Protein AF-D3AS54-F1 (afdb_monomer_lite)

Secondary structure (DSSP, 8-state):
--HHHHHHHHHHHHHHHHHHHHHHHHHHHHHTT---EEGGGS---STTTTT-SEEEGGGTEEEEETT--TTPPP--HHHHHHHHT-EEEEE-TTS-EEEEETTEEEEGGGEEEEEETTT--EEEEETTS----TTT---BTBTTEEEEEETTS-TT----

Radius of gyration: 16.44 Å; chains: 1; bounding box: 44×29×50 Å

pLDDT: mean 89.5, std 8.83, range [38.56, 97.19]

Organism: NCBI:txid566550

Sequence (160 aa):
MNPQKLEKILQLQTYGMYYLTCYLWAKFFEDNNMAWVYCPESGRDGMVDGAADFYLPDQDAYMLADLGRPGRKYINIQKLANDSGKTIILGGAQGKFSIIEEGKRFSGPDAWLCECAACRRYYFMNSSGGFACRVCGEHDGDHHLQNVMYGDDGLFGLQE

Foldseek 3Di:
DDVVVVVVVVVVVLQVLQVLQLVLVVVLCVVQVFDKDQLVPPPDDDPQSLQARMARVLLRATEHEPSDHVPDDDDPVLVVCQVVQHKYWYAYSQRAIWIHGNSDIAHFQFWKWWAFQPPRHIDIDGPPDQCADSRPRDHDRCPRTHPIDGNPRRPNPDDD

Structure (mmCIF, N/CA/C/O backbone):
data_AF-D3AS54-F1
#
_entry.id   AF-D3AS54-F1
#
loop_
_atom_site.group_PDB
_atom_site.id
_atom_site.type_symbol
_atom_site.label_atom_id
_atom_site.label_alt_id
_atom_site.label_comp_id
_atom_site.label_asym_id
_atom_site.label_entity_id
_atom_site.label_seq_id
_atom_site.pdbx_PDB_ins_code
_atom_site.Cartn_x
_atom_site.Cartn_y
_atom_site.Cartn_z
_atom_site.occupancy
_atom_site.B_iso_or_equiv
_atom_site.auth_seq_id
_atom_site.auth_comp_id
_atom_site.auth_asym_id
_atom_site.auth_atom_id
_atom_site.pdbx_PDB_model_num
ATOM 1 N N . MET A 1 1 ? 31.052 -1.147 -26.134 1.00 66.94 1 MET A N 1
ATOM 2 C CA . MET A 1 1 ? 29.820 -1.509 -25.394 1.00 66.94 1 MET A CA 1
ATOM 3 C C . MET A 1 1 ? 28.672 -0.713 -26.004 1.00 66.94 1 MET A C 1
ATOM 5 O O . MET A 1 1 ? 28.884 0.465 -26.240 1.00 66.94 1 MET A O 1
ATOM 9 N N . ASN A 1 2 ? 27.536 -1.326 -26.364 1.00 88.50 2 ASN A N 1
ATOM 10 C CA . ASN A 1 2 ? 26.416 -0.608 -27.000 1.00 88.50 2 ASN A CA 1
ATOM 11 C C . ASN A 1 2 ? 25.503 -0.019 -25.902 1.00 88.50 2 ASN A C 1
ATOM 13 O O . ASN A 1 2 ? 24.875 -0.816 -25.200 1.00 88.50 2 ASN A O 1
ATOM 17 N N . PRO A 1 3 ? 25.410 1.318 -25.753 1.00 89.06 3 PRO A N 1
ATOM 18 C CA . PRO A 1 3 ? 24.622 1.952 -24.692 1.00 89.06 3 PRO A CA 1
ATOM 19 C C . PRO A 1 3 ? 23.146 1.532 -24.681 1.00 89.06 3 PRO A C 1
ATOM 21 O O . PRO A 1 3 ? 22.608 1.234 -23.623 1.00 89.06 3 PRO A O 1
ATOM 24 N N . GLN A 1 4 ? 22.526 1.362 -25.853 1.00 91.06 4 GLN A N 1
ATOM 25 C CA . GLN A 1 4 ? 21.120 0.945 -25.970 1.00 91.06 4 GLN A CA 1
ATOM 26 C C . GLN A 1 4 ? 20.888 -0.477 -25.444 1.00 91.06 4 GLN A C 1
ATOM 28 O O . GLN A 1 4 ? 19.840 -0.794 -24.883 1.00 91.06 4 GLN A O 1
ATOM 33 N N . LYS A 1 5 ? 21.875 -1.369 -25.619 1.00 92.81 5 LYS A N 1
ATOM 34 C CA . LYS A 1 5 ? 21.801 -2.726 -25.057 1.00 92.81 5 LYS A CA 1
ATOM 35 C C . LYS A 1 5 ? 21.908 -2.695 -23.533 1.00 92.81 5 LYS A C 1
ATOM 37 O O . LYS A 1 5 ? 21.220 -3.472 -22.881 1.00 92.81 5 LYS A O 1
ATOM 42 N N . LEU A 1 6 ? 22.743 -1.810 -22.984 1.00 92.38 6 LEU A N 1
ATOM 43 C CA . LEU A 1 6 ? 22.890 -1.638 -21.539 1.00 92.38 6 LEU A CA 1
ATOM 44 C C . LEU A 1 6 ? 21.608 -1.073 -20.910 1.00 92.38 6 LEU A C 1
ATOM 46 O O . LEU A 1 6 ? 21.123 -1.637 -19.936 1.00 92.38 6 LEU A O 1
ATOM 50 N N . GLU A 1 7 ? 21.007 -0.044 -21.513 1.00 90.81 7 GLU A N 1
ATOM 51 C CA . GLU A 1 7 ? 19.716 0.515 -21.076 1.00 90.81 7 GLU A CA 1
ATOM 52 C C . GLU A 1 7 ? 18.610 -0.543 -21.049 1.00 90.81 7 GLU A C 1
ATOM 54 O O . GLU A 1 7 ? 17.865 -0.644 -20.075 1.00 90.81 7 GLU A O 1
ATOM 59 N N . LYS A 1 8 ? 18.536 -1.391 -22.082 1.00 90.62 8 LYS A N 1
ATOM 60 C CA . LYS A 1 8 ? 17.553 -2.478 -22.131 1.00 90.62 8 LYS A CA 1
ATOM 61 C C . LYS A 1 8 ? 17.755 -3.507 -21.014 1.00 90.62 8 LYS A C 1
ATOM 63 O O . LYS A 1 8 ? 16.775 -4.003 -20.465 1.00 90.62 8 LYS A O 1
ATOM 68 N N . ILE A 1 9 ? 19.003 -3.838 -20.679 1.00 92.44 9 ILE A N 1
ATOM 69 C CA . ILE A 1 9 ? 19.308 -4.756 -19.570 1.00 92.44 9 ILE A CA 1
ATOM 70 C C . ILE A 1 9 ? 18.872 -4.139 -18.238 1.00 92.44 9 ILE A C 1
ATOM 72 O O . ILE A 1 9 ? 18.182 -4.807 -17.471 1.00 92.44 9 ILE A O 1
ATOM 76 N N . LEU A 1 10 ? 19.207 -2.868 -17.995 1.00 89.31 10 LEU A N 1
ATOM 77 C CA . LEU A 1 10 ? 18.806 -2.153 -16.780 1.00 89.31 10 LEU A CA 1
ATOM 78 C C . LEU A 1 10 ? 17.279 -2.091 -16.644 1.00 89.31 10 LEU A C 1
ATOM 80 O O . LEU A 1 10 ? 16.745 -2.377 -15.578 1.00 89.31 10 LEU A O 1
ATOM 84 N N . GLN A 1 11 ? 16.566 -1.815 -17.738 1.00 89.25 11 GLN A N 1
ATOM 85 C CA . GLN A 1 11 ? 15.104 -1.809 -17.748 1.00 89.25 11 GLN A CA 1
ATOM 86 C C . GLN A 1 11 ? 14.513 -3.179 -17.377 1.00 89.25 11 GLN A C 1
ATOM 88 O O . GLN A 1 11 ? 13.591 -3.253 -16.567 1.00 89.25 11 GLN A O 1
ATOM 93 N N . LEU A 1 12 ? 15.045 -4.271 -17.935 1.00 90.94 12 LEU A N 1
ATOM 94 C CA . LEU A 1 12 ? 14.597 -5.625 -17.594 1.00 90.94 12 LEU A CA 1
ATOM 95 C C . LEU A 1 12 ? 14.887 -5.977 -16.129 1.00 90.94 12 LEU A C 1
ATOM 97 O O . LEU A 1 12 ? 14.063 -6.629 -15.491 1.00 90.94 12 LEU A O 1
ATOM 101 N N . GLN A 1 13 ? 16.017 -5.520 -15.580 1.00 90.19 13 GLN A N 1
ATOM 102 C CA . GLN A 1 13 ? 16.322 -5.670 -14.156 1.00 90.19 13 GLN A CA 1
ATOM 103 C C . GLN A 1 13 ? 15.309 -4.915 -13.288 1.00 90.19 13 GLN A C 1
ATOM 105 O O . GLN A 1 13 ? 14.777 -5.497 -12.346 1.00 90.19 13 GLN A O 1
ATOM 110 N N . THR A 1 14 ? 14.969 -3.669 -13.635 1.00 89.38 14 THR A N 1
ATOM 111 C CA . THR A 1 14 ? 13.920 -2.904 -12.939 1.00 89.38 14 THR A CA 1
ATOM 112 C C . THR A 1 14 ? 12.580 -3.636 -12.970 1.00 89.38 14 THR A C 1
ATOM 114 O O . THR A 1 14 ? 11.917 -3.735 -11.941 1.00 89.38 14 THR A O 1
ATOM 117 N N . TYR A 1 15 ? 12.202 -4.214 -14.114 1.00 91.56 15 TYR A N 1
ATOM 118 C CA . TYR A 1 15 ? 10.966 -4.994 -14.226 1.00 91.56 15 TYR A CA 1
ATOM 119 C C . TYR A 1 15 ? 10.989 -6.227 -13.321 1.00 91.56 15 TYR A C 1
ATOM 121 O O . TYR A 1 15 ? 10.020 -6.473 -12.606 1.00 91.56 15 TYR A O 1
ATOM 129 N N . GLY A 1 16 ? 12.101 -6.966 -13.302 1.00 91.25 16 GLY A N 1
ATOM 130 C CA . GLY A 1 16 ? 12.283 -8.104 -12.400 1.00 91.25 16 GLY A CA 1
ATOM 131 C C . GLY A 1 16 ? 12.125 -7.710 -10.930 1.00 91.25 16 GLY A C 1
ATOM 132 O O . GLY A 1 16 ? 11.381 -8.358 -10.197 1.00 91.25 16 GLY A O 1
ATOM 133 N N . MET A 1 17 ? 12.749 -6.604 -10.516 1.00 92.06 17 MET A N 1
ATOM 134 C CA . MET A 1 17 ? 12.645 -6.098 -9.144 1.00 92.06 17 MET A CA 1
ATOM 135 C C . MET A 1 17 ? 11.226 -5.635 -8.789 1.00 92.06 17 MET A C 1
ATOM 137 O O . MET A 1 17 ? 10.759 -5.890 -7.677 1.00 92.06 17 MET A O 1
ATOM 141 N N . TYR A 1 18 ? 10.515 -5.002 -9.727 1.00 93.38 18 TYR A N 1
ATOM 142 C CA . TYR A 1 18 ? 9.112 -4.623 -9.551 1.00 93.38 18 TYR A CA 1
ATOM 143 C C . TYR A 1 18 ? 8.217 -5.846 -9.303 1.00 93.38 18 TYR A C 1
ATOM 145 O O . TYR A 1 18 ? 7.474 -5.863 -8.319 1.00 93.38 18 TYR A O 1
ATOM 153 N N . TYR A 1 19 ? 8.307 -6.884 -10.143 1.00 93.69 19 TYR A N 1
ATOM 154 C CA . TYR A 1 19 ? 7.478 -8.084 -9.979 1.00 93.69 19 TYR A CA 1
ATOM 155 C C . TYR A 1 19 ? 7.835 -8.859 -8.708 1.00 93.69 19 TYR A C 1
ATOM 157 O O . TYR A 1 19 ? 6.933 -9.340 -8.025 1.00 93.69 19 TYR A O 1
ATOM 165 N N . LEU A 1 20 ? 9.120 -8.916 -8.341 1.00 94.06 20 LEU A N 1
ATOM 166 C CA . LEU A 1 20 ? 9.545 -9.474 -7.057 1.00 94.06 20 LEU A CA 1
ATOM 167 C C . LEU A 1 20 ? 8.929 -8.702 -5.882 1.00 94.06 20 LEU A C 1
ATOM 169 O O . LEU A 1 20 ? 8.427 -9.309 -4.944 1.00 94.06 20 LEU A O 1
ATOM 173 N N . THR A 1 21 ? 8.909 -7.371 -5.949 1.00 94.56 21 THR A N 1
ATOM 174 C CA . THR A 1 21 ? 8.305 -6.536 -4.899 1.00 94.56 21 THR A CA 1
ATOM 175 C C . THR A 1 21 ? 6.802 -6.760 -4.798 1.00 94.56 21 THR A C 1
ATOM 177 O O . THR A 1 21 ? 6.289 -6.913 -3.694 1.00 94.56 21 THR A O 1
ATOM 180 N N . CYS A 1 22 ? 6.096 -6.853 -5.929 1.00 95.75 22 CYS A N 1
ATOM 181 C CA . CYS A 1 22 ? 4.676 -7.209 -5.933 1.00 95.75 22 CYS A CA 1
ATOM 182 C C . CYS A 1 22 ? 4.445 -8.579 -5.286 1.00 95.75 22 CYS A C 1
ATOM 184 O O . CYS A 1 22 ? 3.568 -8.714 -4.440 1.00 95.75 22 CYS A O 1
ATOM 186 N N . TYR A 1 23 ? 5.255 -9.579 -5.638 1.00 95.56 23 TYR A N 1
ATOM 187 C CA . TYR A 1 23 ? 5.176 -10.907 -5.036 1.00 95.56 23 TYR A CA 1
ATOM 188 C C . TYR A 1 23 ? 5.375 -10.870 -3.513 1.00 95.56 23 TYR A C 1
ATOM 190 O O . TYR A 1 23 ? 4.598 -11.485 -2.789 1.00 95.56 23 TYR A O 1
ATOM 198 N N . LEU A 1 24 ? 6.376 -10.135 -3.019 1.00 95.75 24 LEU A N 1
ATOM 199 C CA . LEU A 1 24 ? 6.652 -10.039 -1.583 1.00 95.75 24 LEU A CA 1
ATOM 200 C C . LEU A 1 24 ? 5.499 -9.373 -0.817 1.00 95.75 24 LEU A C 1
ATOM 202 O O . LEU A 1 24 ? 5.098 -9.880 0.227 1.00 95.75 24 LEU A O 1
ATOM 206 N N . TRP A 1 25 ? 4.919 -8.297 -1.356 1.00 96.81 25 TRP A N 1
ATOM 207 C CA . TRP A 1 25 ? 3.744 -7.653 -0.757 1.00 96.81 25 TRP A CA 1
ATOM 208 C C . TRP A 1 25 ? 2.501 -8.544 -0.793 1.00 96.81 25 TRP A C 1
ATOM 210 O O . TRP A 1 25 ? 1.837 -8.685 0.229 1.00 96.81 25 TRP A O 1
ATOM 220 N N . ALA A 1 26 ? 2.218 -9.201 -1.921 1.00 97.12 26 ALA A N 1
ATOM 221 C CA . ALA A 1 26 ? 1.109 -10.151 -2.020 1.00 97.12 26 ALA A CA 1
ATOM 222 C C . ALA A 1 26 ? 1.262 -11.297 -1.009 1.00 97.12 26 ALA A C 1
ATOM 224 O O . ALA A 1 26 ? 0.326 -11.611 -0.280 1.00 97.12 26 ALA A O 1
ATOM 225 N N . LYS A 1 27 ? 2.467 -11.871 -0.904 1.00 96.50 27 LYS A N 1
ATOM 226 C CA . LYS A 1 27 ? 2.780 -12.900 0.091 1.00 96.50 27 LYS A CA 1
ATOM 227 C C . LYS A 1 27 ? 2.580 -12.391 1.518 1.00 96.50 27 LYS A C 1
ATOM 229 O O . LYS A 1 27 ? 2.009 -13.104 2.332 1.00 96.50 27 LYS A O 1
ATOM 234 N N . PHE A 1 28 ? 3.023 -11.173 1.816 1.00 95.94 28 PHE A N 1
ATOM 235 C CA . PHE A 1 28 ? 2.820 -10.570 3.128 1.00 95.94 28 PHE A CA 1
ATOM 236 C C . PHE A 1 28 ? 1.332 -10.417 3.465 1.00 95.94 28 PHE A C 1
ATOM 238 O O . PHE A 1 28 ? 0.933 -10.729 4.585 1.00 95.94 28 PHE A O 1
ATOM 245 N N . PHE A 1 29 ? 0.503 -9.983 2.511 1.00 96.44 29 PHE A N 1
ATOM 246 C CA . PHE A 1 29 ? -0.942 -9.889 2.719 1.00 96.44 29 PHE A CA 1
ATOM 247 C C . PHE A 1 29 ? -1.579 -11.251 2.988 1.00 96.44 29 PHE A C 1
ATOM 249 O O . PHE A 1 29 ? -2.353 -11.369 3.935 1.00 96.44 29 PHE A O 1
ATOM 256 N N . GLU A 1 30 ? -1.217 -12.275 2.214 1.00 96.25 30 GLU A N 1
ATOM 257 C CA . GLU A 1 30 ? -1.672 -13.654 2.432 1.00 96.25 30 GLU A CA 1
ATOM 258 C C . GLU A 1 30 ? -1.261 -14.182 3.815 1.00 96.25 30 GLU A C 1
ATOM 260 O O . GLU A 1 30 ? -2.109 -14.628 4.589 1.00 96.25 30 GLU A O 1
ATOM 265 N N . ASP A 1 31 ? 0.026 -14.071 4.165 1.00 95.00 31 ASP A N 1
ATOM 266 C CA . ASP A 1 31 ? 0.580 -14.582 5.426 1.00 95.00 31 ASP A CA 1
ATOM 267 C C . ASP A 1 31 ? -0.047 -13.890 6.659 1.00 95.00 31 ASP A C 1
ATOM 269 O O . ASP A 1 31 ? -0.121 -14.488 7.733 1.00 95.00 31 ASP A O 1
ATOM 273 N N . ASN A 1 32 ? -0.538 -12.654 6.504 1.00 93.56 32 ASN A N 1
ATOM 274 C CA . ASN A 1 32 ? -1.183 -11.866 7.561 1.00 93.56 32 ASN A CA 1
ATOM 275 C C . ASN A 1 32 ? -2.712 -11.781 7.425 1.00 93.56 32 ASN A C 1
ATOM 277 O O . ASN A 1 32 ? -3.345 -10.978 8.115 1.00 93.56 32 ASN A O 1
ATOM 281 N N . ASN A 1 33 ? -3.320 -12.598 6.555 1.00 93.56 33 ASN A N 1
ATOM 282 C CA . ASN A 1 33 ? -4.768 -12.645 6.342 1.00 93.56 33 ASN A CA 1
ATOM 283 C C . ASN A 1 33 ? -5.371 -11.247 6.078 1.00 93.56 33 ASN A C 1
ATOM 285 O O . ASN A 1 33 ? -6.399 -10.870 6.647 1.00 93.56 33 ASN A O 1
ATOM 289 N N . MET A 1 34 ? -4.712 -10.444 5.248 1.00 96.38 34 MET A N 1
ATOM 290 C CA . MET A 1 34 ? -5.235 -9.168 4.766 1.00 96.38 34 MET A CA 1
ATOM 291 C C . MET A 1 34 ? -5.950 -9.405 3.441 1.00 96.38 34 MET A C 1
ATOM 293 O O . MET A 1 34 ? -5.379 -10.015 2.544 1.00 96.38 34 MET A O 1
ATOM 297 N N . ALA A 1 35 ? -7.182 -8.919 3.284 1.00 95.81 35 ALA A N 1
ATOM 298 C CA . ALA A 1 35 ? -7.853 -8.994 1.992 1.00 95.81 35 ALA A CA 1
ATOM 299 C C . ALA A 1 35 ? -7.146 -8.084 0.973 1.00 95.81 35 ALA A C 1
ATOM 301 O O . ALA A 1 35 ? -6.836 -6.927 1.275 1.00 95.81 35 ALA A O 1
ATOM 302 N N . TRP A 1 36 ? -6.917 -8.589 -0.241 1.00 96.81 36 TRP A N 1
ATOM 303 C CA . TRP A 1 36 ? -6.288 -7.829 -1.318 1.00 96.81 36 TRP A CA 1
ATOM 304 C C . TRP A 1 36 ? -6.777 -8.269 -2.703 1.00 96.81 36 TRP A C 1
ATOM 306 O O . TRP A 1 36 ? -7.288 -9.371 -2.892 1.00 96.81 36 TRP A O 1
ATOM 316 N N . VAL A 1 37 ? -6.620 -7.384 -3.687 1.00 95.56 37 VAL A N 1
ATOM 317 C CA . VAL A 1 37 ? -6.911 -7.636 -5.106 1.00 95.56 37 VAL A CA 1
ATOM 318 C C . VAL A 1 37 ? -5.744 -7.136 -5.948 1.00 95.56 37 VAL A C 1
ATOM 320 O O . VAL A 1 37 ? -5.302 -6.004 -5.755 1.00 95.56 37 VAL A O 1
ATOM 323 N N . TYR A 1 38 ? -5.269 -7.939 -6.906 1.00 94.62 38 TYR A N 1
ATOM 324 C CA . TYR A 1 38 ? -4.292 -7.486 -7.901 1.00 94.62 38 TYR A CA 1
ATOM 325 C C . TYR A 1 38 ? -4.968 -6.586 -8.942 1.00 94.62 38 TYR A C 1
ATOM 327 O O . TYR A 1 38 ? -5.710 -7.066 -9.800 1.00 94.62 38 TYR A O 1
ATOM 335 N N . CYS A 1 39 ? -4.728 -5.276 -8.881 1.00 91.81 39 CYS A N 1
ATOM 336 C CA . CYS A 1 39 ? -5.433 -4.310 -9.728 1.00 91.81 39 CYS A CA 1
ATOM 337 C C . CYS A 1 39 ? -5.213 -4.511 -11.239 1.00 91.81 39 CYS A C 1
ATOM 339 O O . CYS A 1 39 ? -6.211 -4.472 -11.964 1.00 91.81 39 CYS A O 1
ATOM 341 N N . PRO A 1 40 ? -3.983 -4.764 -11.742 1.00 87.00 40 PRO A N 1
ATOM 342 C CA . PRO A 1 40 ? -3.717 -4.831 -13.182 1.00 87.00 40 PRO A CA 1
ATOM 343 C C . PRO A 1 40 ? -4.556 -5.850 -13.964 1.00 87.00 40 PRO A C 1
ATOM 345 O O . PRO A 1 40 ? -4.778 -5.653 -15.154 1.00 87.00 40 PRO A O 1
ATOM 348 N N . GLU A 1 41 ? -5.040 -6.907 -13.308 1.00 79.62 41 GLU A N 1
ATOM 349 C CA . GLU A 1 41 ? -5.840 -7.974 -13.930 1.00 79.62 41 GLU A CA 1
ATOM 350 C C . GLU A 1 41 ? -7.265 -8.067 -13.360 1.00 79.62 41 GLU A C 1
ATOM 352 O O . GLU A 1 41 ? -8.023 -8.971 -13.696 1.00 79.62 41 GLU A O 1
ATOM 357 N N . SER A 1 42 ? -7.658 -7.119 -12.507 1.00 78.06 42 SER A N 1
ATOM 358 C CA . SER A 1 42 ? -8.941 -7.165 -11.793 1.00 78.06 42 SER A CA 1
ATOM 359 C C . SER A 1 42 ? -10.163 -6.800 -12.643 1.00 78.06 42 SER A C 1
ATOM 361 O O . SER A 1 42 ? -11.292 -7.004 -12.202 1.00 78.06 42 SER A O 1
ATOM 363 N N . GLY A 1 43 ? -9.959 -6.205 -13.825 1.00 75.88 43 GLY A N 1
ATOM 364 C CA . GLY A 1 43 ? -11.038 -5.631 -14.638 1.00 75.88 43 GLY A CA 1
ATOM 365 C C . GLY A 1 43 ? -11.742 -4.435 -13.981 1.00 75.88 43 GLY A C 1
ATOM 366 O O . GLY A 1 43 ? -12.819 -4.047 -14.427 1.00 75.88 43 GLY A O 1
ATOM 367 N N . ARG A 1 44 ? -11.173 -3.873 -12.905 1.00 80.25 44 ARG A N 1
ATOM 368 C CA . ARG A 1 44 ? -11.712 -2.699 -12.215 1.00 80.25 44 ARG A CA 1
ATOM 369 C C . ARG A 1 44 ? -11.422 -1.438 -13.019 1.00 80.25 44 ARG A C 1
ATOM 371 O O . ARG A 1 44 ? -10.278 -1.177 -13.387 1.00 80.25 44 ARG A O 1
ATOM 378 N N . ASP A 1 45 ? -12.462 -0.637 -13.214 1.00 71.75 45 ASP A N 1
ATOM 379 C CA . ASP A 1 45 ? -12.386 0.629 -13.932 1.00 71.75 45 ASP A CA 1
ATOM 380 C C . ASP A 1 45 ? -12.376 1.798 -12.943 1.00 71.75 45 ASP A C 1
ATOM 382 O O . ASP A 1 45 ? -13.381 2.139 -12.320 1.00 71.75 45 ASP A O 1
ATOM 386 N N . GLY A 1 46 ? -11.212 2.427 -12.806 1.00 77.62 46 GLY A N 1
ATOM 387 C CA . GLY A 1 46 ? -11.007 3.580 -11.940 1.00 77.62 46 GLY A CA 1
ATOM 388 C C . GLY A 1 46 ? -9.627 4.189 -12.154 1.00 77.62 46 GLY A C 1
ATOM 389 O O . GLY A 1 46 ? -8.664 3.499 -12.490 1.00 77.62 46 GLY A O 1
ATOM 390 N N . MET A 1 47 ? -9.510 5.508 -11.974 1.00 78.62 47 MET A N 1
ATOM 391 C CA . MET A 1 47 ? -8.227 6.203 -12.144 1.00 78.62 47 MET A CA 1
ATOM 392 C C . MET A 1 47 ? -7.160 5.670 -11.172 1.00 78.62 47 MET A C 1
ATOM 394 O O . MET A 1 47 ? -5.995 5.549 -11.548 1.00 78.62 47 MET A O 1
ATOM 398 N N . VAL A 1 48 ? -7.560 5.332 -9.940 1.00 83.69 48 VAL A N 1
ATOM 399 C CA . VAL A 1 48 ? -6.658 4.765 -8.926 1.00 83.69 48 VAL A CA 1
ATOM 400 C C . VAL A 1 48 ? -6.377 3.290 -9.209 1.00 83.69 48 VAL A C 1
ATOM 402 O O . VAL A 1 48 ? -5.218 2.894 -9.159 1.00 83.69 48 VAL A O 1
ATOM 405 N N . ASP A 1 49 ? -7.381 2.500 -9.601 1.00 83.44 49 ASP A N 1
ATOM 406 C CA . ASP A 1 49 ? -7.210 1.088 -9.979 1.00 83.44 49 ASP A CA 1
ATOM 407 C C . ASP A 1 49 ? -6.221 0.919 -11.142 1.00 83.44 49 ASP A C 1
ATOM 409 O O . ASP A 1 49 ? -5.329 0.073 -11.098 1.00 83.44 49 ASP A O 1
ATOM 413 N N . GLY A 1 50 ? -6.299 1.796 -12.148 1.00 83.38 50 GLY A N 1
ATOM 414 C CA . GLY A 1 50 ? -5.359 1.810 -13.267 1.00 83.38 50 GLY A CA 1
ATOM 415 C C . GLY A 1 50 ? -3.927 2.182 -12.865 1.00 83.38 50 GLY A C 1
ATOM 416 O O . GLY A 1 50 ? -2.982 1.839 -13.577 1.00 83.38 50 GLY A O 1
ATOM 417 N N . ALA A 1 51 ? -3.735 2.860 -11.735 1.00 87.56 51 ALA A N 1
ATOM 418 C CA . ALA A 1 51 ? -2.430 3.268 -11.220 1.00 87.56 51 ALA A CA 1
ATOM 419 C C . ALA A 1 51 ? -1.831 2.257 -10.231 1.00 87.56 51 ALA A C 1
ATOM 421 O O . ALA A 1 51 ? -0.618 2.015 -10.261 1.00 87.56 51 ALA A O 1
ATOM 422 N N . ALA A 1 52 ? -2.678 1.700 -9.370 1.00 92.75 52 ALA A N 1
ATOM 423 C CA . ALA A 1 52 ?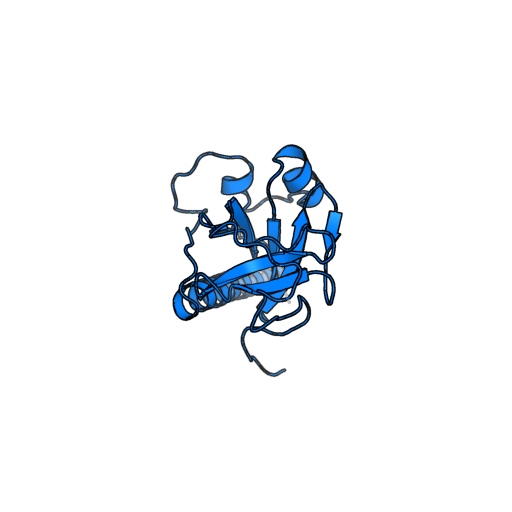 -2.321 0.833 -8.263 1.00 92.75 52 ALA A CA 1
ATOM 424 C C . ALA A 1 52 ? -1.866 -0.556 -8.721 1.00 92.75 52 ALA A C 1
ATOM 426 O O . ALA A 1 52 ? -2.167 -1.018 -9.824 1.00 92.75 52 ALA A O 1
ATOM 427 N N . ASP A 1 53 ? -1.124 -1.213 -7.839 1.00 95.25 53 ASP A N 1
ATOM 428 C CA . ASP A 1 53 ? -0.730 -2.610 -7.978 1.00 95.25 53 ASP A CA 1
ATOM 429 C C . ASP A 1 53 ? -1.672 -3.502 -7.151 1.00 95.25 53 ASP A C 1
ATOM 431 O O . ASP A 1 53 ? -2.075 -4.567 -7.620 1.00 95.25 53 ASP A O 1
ATOM 435 N N . PHE A 1 54 ? -2.123 -3.012 -5.988 1.00 96.56 54 PHE A N 1
ATOM 436 C CA . PHE A 1 54 ? -3.093 -3.696 -5.132 1.00 96.56 54 PHE A CA 1
ATOM 437 C C . PHE A 1 54 ? -4.212 -2.777 -4.636 1.00 96.56 54 PHE A C 1
ATOM 439 O O . PHE A 1 54 ? -4.002 -1.581 -4.419 1.00 96.56 54 PHE A O 1
ATOM 446 N N . TYR A 1 55 ? -5.383 -3.362 -4.398 1.00 96.56 55 TYR A N 1
ATOM 447 C CA . TYR A 1 55 ? -6.482 -2.766 -3.638 1.00 96.56 55 TYR A CA 1
ATOM 448 C C . TYR A 1 55 ? -6.717 -3.574 -2.360 1.00 96.56 55 TYR A C 1
ATOM 450 O O . TYR A 1 55 ? -6.765 -4.801 -2.419 1.00 96.56 55 TYR A O 1
ATOM 458 N N . LEU A 1 56 ? -6.863 -2.889 -1.226 1.00 97.19 56 LEU A N 1
ATOM 459 C CA . LEU A 1 56 ? -7.078 -3.448 0.109 1.00 97.19 56 LEU A CA 1
ATOM 460 C C . LEU A 1 56 ? -8.520 -3.124 0.551 1.00 97.19 56 LEU A C 1
ATOM 462 O O . LEU A 1 56 ? -8.746 -2.064 1.144 1.00 97.19 56 LEU A O 1
ATOM 466 N N . PRO A 1 57 ? -9.509 -3.985 0.235 1.00 95.19 57 PRO A N 1
ATOM 467 C CA . PRO A 1 57 ? -10.932 -3.672 0.385 1.00 95.19 57 PRO A CA 1
ATOM 468 C C . PRO A 1 57 ? -11.359 -3.370 1.820 1.00 95.19 57 PRO A C 1
ATOM 470 O O . PRO A 1 57 ? -12.158 -2.461 2.024 1.00 95.19 57 PRO A O 1
ATOM 473 N N . ASP A 1 58 ? -10.795 -4.067 2.808 1.00 94.62 58 ASP A N 1
ATOM 474 C CA . ASP A 1 58 ? -11.192 -3.931 4.217 1.00 94.62 58 ASP A CA 1
ATOM 475 C C . ASP A 1 58 ? -10.918 -2.539 4.802 1.00 94.62 58 ASP A C 1
ATOM 477 O O . ASP A 1 58 ? -11.495 -2.179 5.817 1.00 94.62 58 ASP A O 1
ATOM 481 N N . GLN A 1 59 ? -10.033 -1.762 4.179 1.00 93.75 59 GLN A N 1
ATOM 482 C CA . GLN A 1 59 ? -9.644 -0.417 4.615 1.00 93.75 59 GLN A CA 1
ATOM 483 C C . GLN A 1 59 ? -9.788 0.623 3.494 1.00 93.75 59 GLN A C 1
ATOM 485 O O . GLN A 1 59 ? -9.315 1.749 3.637 1.00 93.75 59 GLN A O 1
ATOM 490 N N . ASP A 1 60 ? -10.398 0.224 2.369 1.00 93.81 60 ASP A N 1
ATOM 491 C CA . ASP A 1 60 ? -10.600 1.034 1.163 1.00 93.81 60 ASP A CA 1
ATOM 492 C C . ASP A 1 60 ? -9.337 1.794 0.701 1.00 93.81 60 ASP A C 1
ATOM 494 O O . ASP A 1 60 ? -9.382 2.956 0.286 1.00 93.81 60 ASP A O 1
ATOM 498 N N . ALA A 1 61 ? -8.187 1.118 0.773 1.00 95.50 61 ALA A N 1
ATOM 499 C CA . ALA A 1 61 ? -6.883 1.687 0.441 1.00 95.50 61 ALA A CA 1
ATOM 500 C C . ALA A 1 61 ? -6.276 1.031 -0.799 1.00 95.50 61 ALA A C 1
ATOM 502 O O . ALA A 1 61 ? -6.573 -0.113 -1.141 1.00 95.50 61 ALA A O 1
ATOM 503 N N . TYR A 1 62 ? -5.377 1.752 -1.460 1.00 96.31 62 TYR A N 1
ATOM 504 C CA . TYR A 1 62 ? -4.640 1.262 -2.620 1.00 96.31 62 TYR A CA 1
ATOM 505 C C . TYR A 1 62 ? -3.159 1.205 -2.318 1.00 96.31 62 TYR A C 1
ATOM 507 O O . TYR A 1 62 ? -2.646 2.007 -1.544 1.00 96.31 62 TYR A O 1
ATOM 515 N N . MET A 1 63 ? -2.451 0.294 -2.971 1.00 96.19 63 MET A N 1
ATOM 516 C CA . MET A 1 63 ? -1.018 0.162 -2.806 1.00 96.19 63 MET A CA 1
ATOM 517 C C . MET A 1 63 ? -0.284 0.130 -4.141 1.00 96.19 63 MET A C 1
ATOM 519 O O . MET A 1 63 ? -0.713 -0.525 -5.093 1.00 96.19 63 MET A O 1
ATOM 523 N N . LEU A 1 64 ? 0.838 0.849 -4.197 1.00 94.75 64 LEU A N 1
ATOM 524 C CA . LEU A 1 64 ? 1.780 0.848 -5.306 1.00 94.75 64 LEU A CA 1
ATOM 525 C C . LEU A 1 64 ? 3.123 0.291 -4.832 1.00 94.75 64 LEU A C 1
ATOM 527 O O . LEU A 1 64 ? 3.672 0.743 -3.827 1.00 94.75 64 LEU A O 1
ATOM 531 N N . ALA A 1 65 ? 3.682 -0.634 -5.606 1.00 92.31 65 ALA A N 1
ATOM 532 C CA . ALA A 1 65 ? 5.071 -1.038 -5.459 1.00 92.31 65 ALA A CA 1
ATOM 533 C C . ALA A 1 65 ? 5.981 0.073 -6.020 1.00 92.31 65 ALA A C 1
ATOM 535 O O . ALA A 1 65 ? 5.885 0.448 -7.199 1.00 92.31 65 ALA A O 1
ATOM 536 N N . ASP A 1 66 ? 6.871 0.606 -5.180 1.00 80.38 66 ASP A N 1
ATOM 537 C CA . ASP A 1 66 ? 7.725 1.770 -5.459 1.00 80.38 66 ASP A CA 1
ATOM 538 C C . ASP A 1 66 ? 8.966 1.412 -6.299 1.00 80.38 66 ASP A C 1
ATOM 540 O O . ASP A 1 66 ? 10.106 1.681 -5.935 1.00 80.38 66 ASP A O 1
ATOM 544 N N . LEU A 1 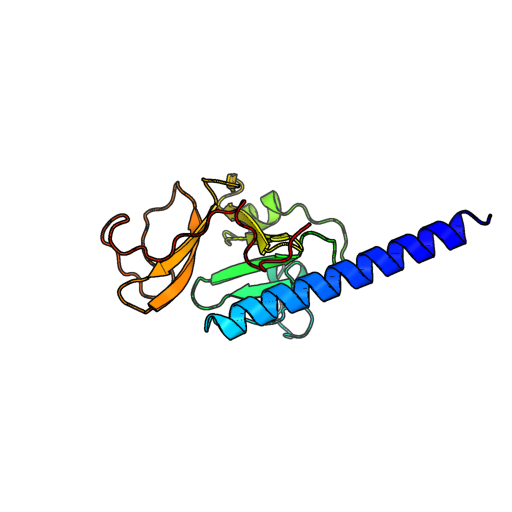67 ? 8.742 0.731 -7.427 1.00 73.12 67 LEU A N 1
ATOM 545 C CA . LEU A 1 67 ? 9.778 0.368 -8.407 1.00 73.12 67 LEU A CA 1
ATOM 546 C C . LEU A 1 67 ? 9.348 0.585 -9.864 1.00 73.12 67 LEU A C 1
ATOM 548 O O . LEU A 1 67 ? 10.103 0.286 -10.786 1.00 73.12 67 LEU A O 1
A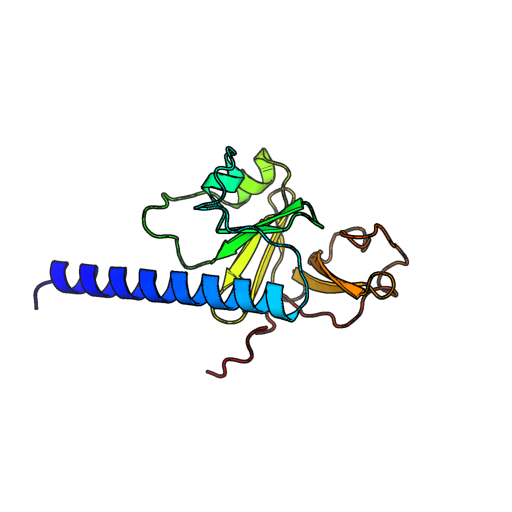TOM 552 N N . GLY A 1 68 ? 8.150 1.141 -10.072 1.00 76.44 68 GLY A N 1
ATOM 553 C CA . GLY A 1 68 ? 7.626 1.479 -11.393 1.00 76.44 68 GLY A CA 1
ATOM 554 C C . GLY A 1 68 ? 7.138 0.261 -12.181 1.00 76.44 68 GLY A C 1
ATOM 555 O O . GLY A 1 68 ? 7.923 -0.505 -12.733 1.00 76.44 68 GLY A O 1
ATOM 556 N N . ARG A 1 69 ? 5.814 0.121 -12.305 1.00 86.25 69 ARG A N 1
ATOM 557 C CA . ARG A 1 69 ? 5.203 -0.927 -13.130 1.00 86.25 69 ARG A CA 1
ATOM 558 C C . ARG A 1 69 ? 5.609 -0.783 -14.610 1.00 86.25 69 ARG A C 1
ATOM 560 O O . ARG A 1 69 ? 5.505 0.324 -15.151 1.00 86.25 69 ARG A O 1
ATOM 567 N N . PRO A 1 70 ? 5.989 -1.875 -15.301 1.00 85.94 70 PRO A N 1
ATOM 568 C CA . PRO A 1 70 ? 6.250 -1.856 -16.738 1.00 85.94 70 PRO A CA 1
ATOM 569 C C . PRO A 1 70 ? 5.087 -1.233 -17.519 1.00 85.94 70 PRO A C 1
ATOM 571 O O . PRO A 1 70 ? 3.923 -1.567 -17.308 1.00 85.94 70 PRO A O 1
ATOM 574 N N . GLY A 1 71 ? 5.393 -0.287 -18.409 1.00 81.62 71 GLY A N 1
ATOM 575 C CA . GLY A 1 71 ? 4.386 0.402 -19.225 1.00 81.62 71 GLY A CA 1
ATOM 576 C C . GLY A 1 71 ? 3.500 1.412 -18.478 1.00 81.62 71 GLY A C 1
ATOM 577 O O . GLY A 1 71 ? 2.697 2.092 -19.119 1.00 81.62 71 GLY A O 1
ATOM 578 N N . ARG A 1 72 ? 3.646 1.574 -17.153 1.00 83.56 72 ARG A N 1
ATOM 579 C CA . ARG A 1 72 ? 2.945 2.620 -16.393 1.00 83.56 72 ARG A CA 1
ATOM 580 C C . ARG A 1 72 ? 3.613 3.968 -16.657 1.00 83.56 72 ARG A C 1
ATOM 582 O O . ARG A 1 72 ? 4.813 4.134 -16.455 1.00 83.56 72 ARG A O 1
ATOM 589 N N . LYS A 1 73 ? 2.828 4.942 -17.123 1.00 82.00 73 LYS A N 1
ATOM 590 C CA . LYS A 1 73 ? 3.293 6.328 -17.272 1.00 82.00 73 LYS A CA 1
ATOM 591 C C . LYS A 1 73 ? 3.541 6.950 -15.897 1.00 82.00 73 LYS A C 1
ATOM 593 O O . LYS A 1 73 ? 3.063 6.446 -14.884 1.00 82.00 73 LYS A O 1
ATOM 598 N N . TYR A 1 74 ? 4.269 8.064 -15.878 1.00 83.62 74 TYR A N 1
ATOM 599 C CA . TYR A 1 74 ? 4.410 8.873 -14.672 1.00 83.62 74 TYR A CA 1
ATOM 600 C C . TYR A 1 74 ? 3.033 9.214 -14.085 1.00 83.62 74 TYR A C 1
ATOM 602 O O . TYR A 1 74 ? 2.130 9.640 -14.807 1.00 83.62 74 TYR A O 1
ATOM 610 N N . ILE A 1 75 ? 2.900 9.036 -12.772 1.00 85.56 75 ILE A N 1
ATOM 611 C CA . ILE A 1 75 ? 1.701 9.355 -12.002 1.00 85.56 75 ILE A CA 1
ATOM 612 C C . ILE A 1 75 ? 2.134 10.250 -10.849 1.00 85.56 75 ILE A C 1
ATOM 614 O O . ILE A 1 75 ? 3.033 9.899 -10.085 1.00 85.56 75 ILE A O 1
ATOM 618 N N . ASN A 1 76 ? 1.478 11.399 -10.702 1.00 89.88 76 ASN A N 1
ATOM 619 C CA . ASN A 1 76 ? 1.617 12.206 -9.498 1.00 89.88 76 ASN A CA 1
ATOM 620 C C . ASN A 1 76 ? 0.736 11.590 -8.404 1.00 89.88 76 ASN A C 1
ATOM 622 O O . ASN A 1 76 ? -0.476 11.790 -8.391 1.00 89.88 76 ASN A O 1
ATOM 626 N N . ILE A 1 77 ? 1.352 10.812 -7.515 1.00 89.06 77 ILE A N 1
ATOM 627 C CA . ILE A 1 77 ? 0.626 10.002 -6.530 1.00 89.06 77 ILE A CA 1
ATOM 628 C C . ILE A 1 77 ? -0.032 10.872 -5.451 1.00 89.06 77 ILE A C 1
ATOM 630 O O . ILE A 1 77 ? -1.135 10.567 -5.016 1.00 89.06 77 ILE A O 1
ATOM 634 N N . GLN A 1 78 ? 0.590 11.989 -5.064 1.00 91.38 78 GLN A N 1
ATOM 635 C CA . GLN A 1 78 ? -0.011 12.938 -4.115 1.00 91.38 78 GLN A CA 1
ATOM 636 C C . GLN A 1 78 ? -1.290 13.546 -4.684 1.00 91.38 78 GLN A C 1
ATOM 638 O O . GLN A 1 78 ? -2.317 13.566 -4.010 1.00 91.38 78 GLN A O 1
ATOM 643 N N . LYS A 1 79 ? -1.244 13.976 -5.951 1.00 91.25 79 LYS A N 1
ATOM 644 C CA . LYS A 1 79 ? -2.432 14.453 -6.659 1.00 91.25 79 LYS A CA 1
ATOM 645 C C . LYS A 1 79 ? -3.478 13.347 -6.792 1.00 91.25 79 LYS A C 1
ATOM 647 O O . LYS A 1 79 ? -4.646 13.601 -6.547 1.00 91.25 79 LYS A O 1
ATOM 652 N N . LEU A 1 80 ? -3.065 12.125 -7.132 1.00 90.25 80 LEU A N 1
ATOM 653 C CA . LEU A 1 80 ? -3.974 10.985 -7.245 1.00 90.25 80 LEU A CA 1
ATOM 654 C C . LEU A 1 80 ? -4.708 10.709 -5.925 1.00 90.25 80 LEU A C 1
ATOM 656 O O . LEU A 1 80 ? -5.926 10.554 -5.940 1.00 90.25 80 LEU A O 1
ATOM 660 N N . ALA A 1 81 ? -3.993 10.681 -4.797 1.00 91.69 81 ALA A N 1
ATOM 661 C CA . ALA A 1 81 ? -4.585 10.503 -3.472 1.00 91.69 81 ALA A CA 1
ATOM 662 C C . ALA A 1 81 ? -5.547 11.650 -3.125 1.00 91.69 81 ALA A C 1
ATOM 664 O O . ALA A 1 81 ? -6.669 11.402 -2.698 1.00 91.69 81 ALA A O 1
ATOM 665 N N . ASN A 1 82 ? -5.141 12.900 -3.370 1.00 92.81 82 ASN A N 1
ATOM 666 C CA . ASN A 1 82 ? -5.968 14.077 -3.106 1.00 92.81 82 ASN A CA 1
ATOM 667 C C . ASN A 1 82 ? -7.254 14.099 -3.950 1.00 92.81 82 ASN A C 1
ATOM 669 O O . ASN A 1 82 ? -8.339 14.288 -3.414 1.00 92.81 82 ASN A O 1
ATOM 673 N N . ASP A 1 83 ? -7.140 13.871 -5.259 1.00 91.69 83 ASP A N 1
ATOM 674 C CA . ASP A 1 83 ? -8.268 13.950 -6.193 1.00 91.69 83 ASP A CA 1
ATOM 675 C C . ASP A 1 83 ? -9.247 12.777 -6.014 1.00 91.69 83 ASP A C 1
ATOM 677 O O . ASP A 1 83 ? -10.438 12.917 -6.282 1.00 91.69 83 ASP A O 1
ATOM 681 N N . SER A 1 84 ? -8.756 11.614 -5.571 1.00 90.31 84 SER A N 1
ATOM 682 C CA . SER A 1 84 ? -9.593 10.433 -5.320 1.00 90.31 84 SER A CA 1
ATOM 683 C C . SER A 1 84 ? -10.138 10.343 -3.894 1.00 90.31 84 SER A C 1
ATOM 685 O O . SER A 1 84 ? -11.062 9.566 -3.654 1.00 90.31 84 SER A O 1
ATOM 687 N N . GLY A 1 85 ? -9.553 11.081 -2.945 1.00 91.69 85 GLY A N 1
ATOM 688 C CA . GLY A 1 85 ? -9.825 10.934 -1.514 1.00 91.69 85 GLY A CA 1
ATOM 689 C C . GLY A 1 85 ? -9.389 9.583 -0.935 1.00 91.69 85 GLY A C 1
ATOM 690 O O . GLY A 1 85 ? -9.793 9.243 0.172 1.00 91.69 85 GLY A O 1
ATOM 691 N N . LYS A 1 86 ? -8.608 8.786 -1.678 1.00 92.56 86 LYS A N 1
ATOM 692 C CA . LYS A 1 86 ? -8.179 7.449 -1.256 1.00 92.56 86 LYS A CA 1
ATOM 693 C C . LYS A 1 86 ? -6.828 7.488 -0.565 1.00 92.56 86 LYS A C 1
ATOM 695 O O . LYS A 1 86 ? -5.918 8.209 -0.980 1.00 92.56 86 LYS A O 1
ATOM 700 N N . THR A 1 87 ? -6.677 6.625 0.432 1.00 95.06 87 THR A N 1
ATOM 701 C CA . THR A 1 87 ? -5.382 6.312 1.030 1.00 95.06 87 THR A CA 1
ATOM 702 C C . THR A 1 87 ? -4.547 5.512 0.036 1.00 95.06 87 THR A C 1
ATOM 704 O O . THR A 1 87 ? -5.004 4.503 -0.510 1.00 95.06 87 THR A O 1
ATOM 707 N N . ILE A 1 88 ? -3.311 5.954 -0.192 1.00 95.94 88 ILE A N 1
ATOM 708 C CA . ILE A 1 88 ? -2.358 5.277 -1.069 1.00 95.94 88 ILE A CA 1
ATOM 709 C C . ILE A 1 88 ? -1.109 4.892 -0.280 1.00 95.94 88 ILE A C 1
ATOM 711 O O . ILE A 1 88 ? -0.404 5.753 0.238 1.00 95.94 88 ILE A O 1
ATOM 715 N N . ILE A 1 89 ? -0.797 3.603 -0.239 1.00 96.56 89 ILE A N 1
ATOM 716 C CA . ILE A 1 89 ? 0.426 3.055 0.347 1.00 96.56 89 ILE A CA 1
ATOM 717 C C . ILE A 1 89 ? 1.484 2.912 -0.752 1.00 96.56 89 ILE A C 1
ATOM 719 O O . ILE A 1 89 ? 1.226 2.349 -1.815 1.00 96.56 89 ILE A O 1
ATOM 723 N N . LEU A 1 90 ? 2.690 3.412 -0.506 1.00 95.69 90 LEU A N 1
ATOM 724 C CA . LEU A 1 90 ? 3.864 3.160 -1.341 1.00 95.69 90 LEU A CA 1
ATOM 725 C C . LEU A 1 90 ? 4.747 2.147 -0.637 1.00 95.69 90 LEU A C 1
ATOM 727 O O . LEU A 1 90 ? 5.303 2.487 0.403 1.00 95.69 90 LEU A O 1
ATOM 731 N N . GLY A 1 91 ? 4.882 0.942 -1.187 1.00 95.56 91 GLY A N 1
ATOM 732 C CA . GLY A 1 91 ? 5.709 -0.115 -0.605 1.00 95.56 91 GLY A CA 1
ATOM 733 C C . GLY A 1 91 ? 6.960 -0.402 -1.412 1.00 95.56 91 GLY A C 1
ATOM 734 O O . GLY A 1 91 ? 6.905 -0.603 -2.625 1.00 95.56 91 GLY A O 1
ATOM 735 N N . GLY A 1 92 ? 8.091 -0.467 -0.725 1.00 93.00 92 GLY A N 1
ATOM 736 C CA . GLY A 1 92 ? 9.382 -0.830 -1.292 1.00 93.00 92 GLY A CA 1
ATOM 737 C C . GLY A 1 92 ? 9.661 -2.334 -1.244 1.00 93.00 92 GLY A C 1
ATOM 738 O O . GLY A 1 92 ? 8.939 -3.113 -0.622 1.00 93.00 92 GLY A O 1
ATOM 739 N N . ALA A 1 93 ? 10.769 -2.732 -1.871 1.00 88.19 93 ALA A N 1
ATOM 740 C CA . ALA A 1 93 ? 11.219 -4.125 -1.984 1.00 88.19 93 ALA A CA 1
ATOM 741 C C . ALA A 1 93 ? 11.633 -4.78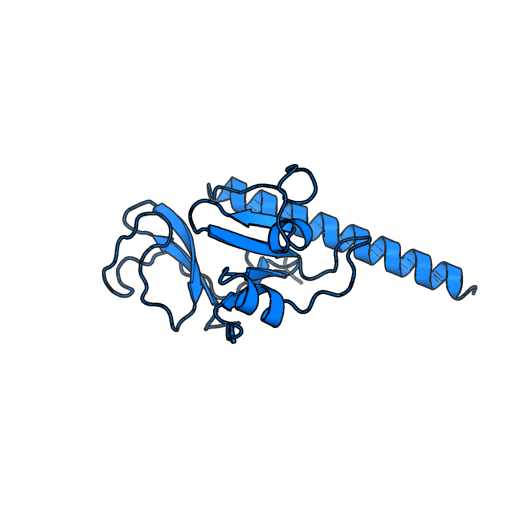7 -0.658 1.00 88.19 93 ALA A C 1
ATOM 743 O O . ALA A 1 93 ? 11.783 -6.001 -0.607 1.00 88.19 93 ALA A O 1
ATOM 744 N N . GLN A 1 94 ? 11.845 -4.001 0.399 1.00 90.19 94 GLN A N 1
ATOM 745 C CA . GLN A 1 94 ? 12.258 -4.479 1.726 1.00 90.19 94 GLN A CA 1
ATOM 746 C C . GLN A 1 94 ? 11.097 -4.515 2.730 1.00 90.19 94 GLN A C 1
ATOM 748 O O . GLN A 1 94 ? 11.307 -4.800 3.904 1.00 90.19 94 GLN A O 1
ATOM 753 N N . GLY A 1 95 ? 9.882 -4.178 2.294 1.00 92.38 95 GLY A N 1
ATOM 754 C CA . GLY A 1 95 ? 8.724 -4.052 3.176 1.00 92.38 95 GLY A CA 1
ATOM 755 C C . GLY A 1 95 ? 8.573 -2.668 3.807 1.00 92.38 95 GLY A C 1
ATOM 756 O O . GLY A 1 95 ? 7.543 -2.403 4.406 1.00 92.38 95 GLY A O 1
ATOM 757 N N . LYS A 1 96 ? 9.534 -1.756 3.606 1.00 95.12 96 LYS A N 1
ATOM 758 C CA . LYS A 1 96 ? 9.378 -0.338 3.965 1.00 95.12 96 LYS A CA 1
ATOM 759 C C . LYS A 1 96 ? 8.207 0.280 3.216 1.00 95.12 96 LYS A C 1
ATOM 761 O O . LYS A 1 96 ? 7.997 -0.032 2.040 1.00 95.12 96 LYS A O 1
ATOM 766 N N . PHE A 1 97 ? 7.500 1.202 3.851 1.00 96.50 97 PHE A N 1
ATOM 767 C 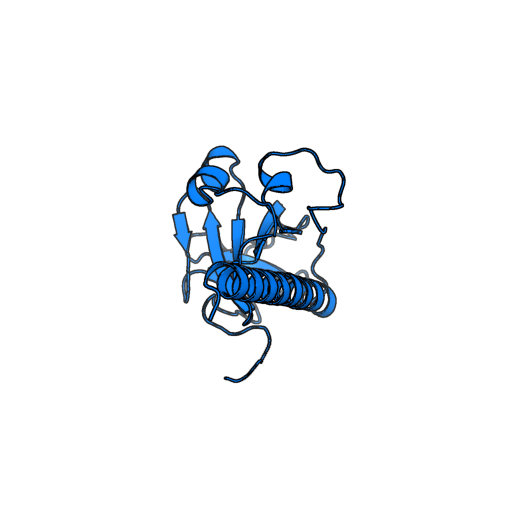CA . PHE A 1 97 ? 6.357 1.859 3.246 1.00 96.50 97 PHE A CA 1
ATOM 768 C C . PHE A 1 97 ? 6.177 3.317 3.676 1.00 96.50 97 PHE A C 1
ATOM 770 O O . PHE A 1 97 ? 6.716 3.802 4.668 1.00 96.50 97 PHE A O 1
ATOM 777 N N . SER A 1 98 ? 5.398 4.043 2.881 1.00 96.44 98 SER A N 1
ATOM 778 C CA . SER A 1 98 ? 4.870 5.361 3.236 1.00 96.44 98 SER A CA 1
ATOM 779 C C . SER A 1 98 ? 3.393 5.430 2.882 1.00 96.44 98 SER A C 1
ATOM 781 O O . SER A 1 98 ? 2.947 4.745 1.963 1.00 96.44 98 SER A O 1
ATOM 783 N N . ILE A 1 99 ? 2.640 6.252 3.601 1.00 96.69 99 ILE A N 1
ATOM 784 C CA . ILE A 1 99 ? 1.198 6.413 3.408 1.00 96.69 99 ILE A CA 1
ATOM 785 C C . ILE A 1 99 ? 0.946 7.813 2.870 1.00 96.69 99 ILE A C 1
ATOM 787 O O . ILE A 1 99 ? 1.516 8.787 3.355 1.00 96.69 99 ILE A O 1
ATOM 791 N N . ILE A 1 100 ? 0.106 7.915 1.849 1.00 95.38 100 ILE A N 1
ATOM 792 C CA . ILE A 1 100 ? -0.360 9.173 1.289 1.00 95.38 100 ILE A CA 1
ATOM 793 C C . ILE A 1 100 ? -1.858 9.267 1.539 1.00 95.38 100 ILE A C 1
ATOM 795 O O . ILE A 1 100 ? -2.626 8.430 1.071 1.00 95.38 100 ILE A O 1
ATOM 799 N N . GLU A 1 101 ? -2.265 10.295 2.268 1.00 93.12 101 GLU A N 1
ATOM 800 C CA . GLU A 1 101 ? -3.656 10.555 2.627 1.00 93.12 101 GLU A CA 1
ATOM 801 C C . GLU A 1 101 ? -3.880 12.069 2.611 1.00 93.12 101 GLU A C 1
ATOM 803 O O . GLU A 1 101 ? -3.010 12.826 3.041 1.00 93.12 101 GLU A O 1
ATOM 808 N N . GLU A 1 102 ? -4.994 12.520 2.024 1.00 89.12 102 GLU A N 1
ATOM 809 C CA . GLU A 1 102 ? -5.310 13.953 1.861 1.00 89.12 102 GLU A CA 1
ATOM 810 C C . GLU A 1 102 ? -4.161 14.771 1.227 1.00 89.12 102 GLU A C 1
ATOM 812 O O . GLU A 1 102 ? -3.854 15.896 1.622 1.00 89.12 102 GLU A O 1
ATOM 817 N N . GLY A 1 103 ? -3.452 14.168 0.266 1.00 85.50 103 GLY A N 1
ATOM 818 C CA . GLY A 1 103 ? -2.311 14.787 -0.419 1.00 85.50 103 GLY A CA 1
ATOM 819 C C . GLY A 1 103 ? -1.029 14.915 0.418 1.00 85.50 103 GLY A C 1
ATOM 820 O O . GLY A 1 103 ? -0.009 15.365 -0.110 1.00 85.50 103 GLY A O 1
ATOM 821 N N . LYS A 1 104 ? -1.032 14.493 1.687 1.00 92.25 104 LYS A N 1
ATOM 822 C CA . LYS A 1 104 ? 0.142 14.491 2.572 1.00 92.25 104 LYS A CA 1
ATOM 823 C C . LYS A 1 104 ? 0.805 13.124 2.576 1.00 92.25 104 LYS A C 1
ATOM 825 O O . LYS A 1 104 ? 0.126 12.107 2.525 1.00 92.25 104 LYS A O 1
ATOM 830 N N . ARG A 1 105 ? 2.138 13.105 2.649 1.00 94.75 105 ARG A N 1
ATOM 831 C CA . ARG A 1 105 ? 2.934 11.879 2.770 1.00 94.75 105 ARG A CA 1
ATOM 832 C C . ARG A 1 105 ? 3.408 11.707 4.210 1.00 94.75 105 ARG A C 1
ATOM 834 O O . ARG A 1 105 ? 4.022 12.617 4.755 1.00 94.75 105 ARG A O 1
ATOM 841 N N . PHE A 1 106 ? 3.191 10.518 4.750 1.00 95.62 106 PHE A N 1
ATOM 842 C CA . PHE A 1 106 ? 3.656 10.049 6.049 1.00 95.62 106 PHE A CA 1
ATOM 843 C C . PHE A 1 106 ? 4.660 8.915 5.832 1.00 95.62 106 PHE A C 1
ATOM 845 O O . PHE A 1 106 ? 4.449 8.056 4.972 1.00 95.62 106 PHE A O 1
ATOM 852 N N . SER A 1 107 ? 5.770 8.913 6.562 1.00 94.62 107 SER A N 1
ATOM 853 C CA . SER A 1 107 ? 6.866 7.953 6.374 1.00 94.62 107 SER A CA 1
ATOM 854 C C . SER A 1 107 ? 7.616 7.702 7.675 1.00 94.62 107 SER A C 1
ATOM 856 O O . SER A 1 107 ? 7.557 8.535 8.575 1.00 94.62 107 SER A O 1
ATOM 858 N N . GLY A 1 108 ? 8.358 6.593 7.744 1.00 93.12 108 GLY A N 1
ATOM 859 C CA . GLY A 1 108 ? 9.112 6.216 8.941 1.00 93.12 108 GLY A CA 1
ATOM 860 C C . GLY A 1 108 ? 8.181 6.112 10.153 1.00 93.12 108 GLY A C 1
ATOM 861 O O . GLY A 1 108 ? 7.157 5.430 10.047 1.00 93.12 108 GLY A O 1
ATOM 862 N N . PRO A 1 109 ? 8.438 6.854 11.245 1.00 92.38 109 PRO A N 1
ATOM 863 C CA . PRO A 1 109 ? 7.645 6.769 12.466 1.00 92.38 109 PRO A CA 1
ATOM 864 C C . PRO A 1 109 ? 6.230 7.343 12.329 1.00 92.38 109 PRO A C 1
ATOM 866 O O . PRO A 1 109 ? 5.466 7.244 13.278 1.00 92.38 109 PRO A O 1
ATOM 869 N N . ASP A 1 110 ? 5.861 7.936 11.190 1.00 94.25 110 ASP A N 1
ATOM 870 C CA . ASP A 1 110 ? 4.519 8.484 10.955 1.00 94.25 110 ASP A CA 1
ATOM 871 C C . ASP A 1 110 ? 3.619 7.582 10.097 1.00 94.25 110 ASP A C 1
ATOM 873 O O . ASP A 1 110 ? 2.441 7.889 9.915 1.00 94.25 110 ASP A O 1
ATOM 877 N N . ALA A 1 111 ? 4.152 6.489 9.543 1.00 96.00 111 ALA A N 1
ATOM 878 C CA . ALA A 1 111 ? 3.397 5.521 8.747 1.00 96.00 111 ALA A CA 1
ATOM 879 C C . ALA A 1 111 ? 3.423 4.164 9.438 1.00 96.00 111 ALA A C 1
ATOM 881 O O . ALA A 1 111 ? 4.497 3.626 9.669 1.00 96.00 111 ALA A O 1
ATOM 882 N N . TRP A 1 112 ? 2.264 3.628 9.801 1.00 95.12 112 TRP A N 1
ATOM 883 C CA . TRP A 1 112 ? 2.151 2.443 10.644 1.00 95.12 112 TRP A CA 1
ATOM 884 C C . TRP A 1 112 ? 1.370 1.343 9.936 1.00 95.12 112 TRP A C 1
ATOM 886 O O . TRP A 1 112 ? 0.431 1.599 9.178 1.00 95.12 112 TRP A O 1
ATOM 896 N N . LEU A 1 113 ? 1.745 0.112 10.245 1.00 95.50 113 LEU A N 1
ATOM 897 C CA . LEU A 1 113 ? 0.962 -1.088 10.034 1.00 95.50 113 LEU A CA 1
ATOM 898 C C . LEU A 1 113 ? 0.746 -1.707 11.411 1.00 95.50 113 LEU A C 1
ATOM 900 O O . LEU A 1 113 ? 1.707 -2.031 12.106 1.00 95.50 113 LEU A O 1
ATOM 904 N N . CYS A 1 114 ? -0.504 -1.845 11.823 1.00 94.06 114 CYS A N 1
ATOM 905 C CA . CYS A 1 114 ? -0.854 -2.318 13.156 1.00 94.06 114 CYS A CA 1
ATOM 906 C C . CYS A 1 114 ? -1.929 -3.397 13.078 1.00 94.06 114 CYS A C 1
ATOM 908 O O . CYS A 1 114 ? -2.734 -3.433 12.147 1.00 94.06 114 CYS A O 1
ATOM 910 N N . GLU A 1 115 ? -1.931 -4.288 14.063 1.00 94.62 115 GLU A N 1
ATOM 911 C CA . GLU A 1 115 ? -2.977 -5.279 14.270 1.00 94.62 115 GLU A CA 1
ATOM 912 C C . GLU A 1 115 ? -4.018 -4.721 15.243 1.00 94.62 115 GLU A C 1
ATOM 914 O O . GLU A 1 115 ? -3.685 -4.231 16.321 1.00 94.62 115 GLU A O 1
ATOM 919 N N . CYS A 1 116 ? -5.298 -4.822 14.900 1.00 94.44 116 CYS A N 1
ATOM 920 C CA . CYS A 1 116 ? -6.368 -4.477 15.828 1.00 94.44 116 CYS A CA 1
ATOM 921 C C . CYS A 1 116 ? -6.557 -5.578 16.883 1.00 94.44 116 CYS A C 1
ATOM 923 O O . CYS A 1 116 ? -6.820 -6.731 16.539 1.00 94.44 116 CYS A O 1
ATOM 925 N N . ALA A 1 117 ? -6.536 -5.225 18.170 1.00 94.00 117 ALA A N 1
ATOM 926 C CA . ALA A 1 117 ? -6.777 -6.164 19.267 1.00 94.00 117 ALA A CA 1
ATOM 927 C C . ALA A 1 117 ? -8.160 -6.844 19.200 1.00 94.00 117 ALA A C 1
ATOM 929 O O . ALA A 1 117 ? -8.285 -8.004 19.591 1.00 94.00 117 ALA A O 1
ATOM 930 N N . ALA A 1 118 ? -9.180 -6.141 18.692 1.00 93.94 118 ALA A N 1
ATOM 931 C CA . ALA A 1 118 ? -10.558 -6.628 18.644 1.00 93.94 118 ALA A CA 1
ATOM 932 C C . ALA A 1 118 ? -10.813 -7.592 17.476 1.00 93.94 118 ALA A C 1
ATOM 934 O O . ALA A 1 118 ? -11.329 -8.689 17.683 1.00 93.94 118 ALA A O 1
ATOM 935 N N . CYS A 1 119 ? -10.445 -7.209 16.247 1.00 93.69 119 CYS A N 1
ATOM 936 C CA . CYS A 1 119 ? -10.713 -8.030 15.058 1.00 93.69 119 CYS A CA 1
ATOM 937 C C . CYS A 1 119 ? -9.518 -8.860 14.573 1.00 93.69 119 CYS A C 1
ATOM 939 O O . CYS A 1 119 ? -9.690 -9.678 13.669 1.00 93.69 119 CYS A O 1
ATOM 941 N N . ARG A 1 120 ? -8.327 -8.671 15.159 1.00 94.12 120 ARG A N 1
ATOM 942 C CA . ARG A 1 120 ? -7.077 -9.365 14.797 1.00 94.12 120 ARG A CA 1
ATOM 943 C C . ARG A 1 120 ? -6.655 -9.168 13.336 1.00 94.12 120 ARG A C 1
ATOM 945 O O . ARG A 1 120 ? -5.957 -10.000 12.767 1.00 94.12 120 ARG A O 1
ATOM 952 N N . ARG A 1 121 ? -7.115 -8.086 12.700 1.00 94.44 121 ARG A N 1
ATOM 953 C CA . ARG A 1 121 ? -6.751 -7.730 11.322 1.00 94.44 121 ARG A CA 1
ATOM 954 C C . ARG A 1 121 ? -5.682 -6.652 11.326 1.00 94.44 121 ARG A C 1
ATOM 956 O O . ARG A 1 121 ? -5.760 -5.704 12.112 1.00 94.44 121 ARG A O 1
ATOM 963 N N . TYR A 1 122 ? -4.728 -6.796 10.414 1.00 95.75 122 TYR A N 1
ATOM 964 C CA . TYR A 1 122 ? -3.749 -5.764 10.114 1.00 95.75 122 TYR A CA 1
ATOM 965 C C . TYR A 1 122 ? -4.343 -4.678 9.216 1.00 95.75 122 TYR A C 1
ATOM 967 O O . TYR A 1 122 ? -5.108 -4.973 8.296 1.00 95.75 122 TYR A O 1
ATOM 975 N N . TYR A 1 123 ? -3.968 -3.423 9.457 1.00 95.50 123 TYR A N 1
ATOM 976 C CA . TYR A 1 123 ? -4.350 -2.289 8.617 1.00 95.50 123 TYR A CA 1
ATOM 977 C C . TYR A 1 123 ? -3.305 -1.174 8.660 1.00 95.50 123 TYR A C 1
ATOM 979 O O . TYR A 1 123 ? -2.547 -1.040 9.621 1.00 95.50 123 TYR A O 1
ATOM 987 N N . PHE A 1 124 ? -3.263 -0.376 7.594 1.00 95.62 124 PHE A N 1
ATOM 988 C CA . PHE A 1 124 ? -2.361 0.762 7.492 1.00 95.62 124 PHE A CA 1
ATOM 989 C C . PHE A 1 124 ? -2.999 2.004 8.105 1.00 95.62 124 PHE A C 1
ATOM 991 O O . PHE A 1 124 ? -4.186 2.278 7.915 1.00 95.62 124 PHE A O 1
ATOM 998 N N . MET A 1 125 ? -2.202 2.802 8.803 1.00 94.00 125 MET A N 1
ATOM 999 C CA . MET A 1 125 ? -2.630 4.093 9.330 1.00 94.00 125 MET A CA 1
ATOM 1000 C C . MET A 1 125 ? -1.448 5.046 9.497 1.00 94.00 125 MET A C 1
ATOM 1002 O O . MET A 1 125 ? -0.299 4.628 9.465 1.00 94.00 125 MET A O 1
ATOM 1006 N N . ASN A 1 126 ? -1.718 6.335 9.669 1.00 93.12 126 ASN A N 1
ATOM 1007 C CA . ASN A 1 126 ? -0.688 7.329 9.961 1.00 93.12 126 ASN A CA 1
ATOM 1008 C C . ASN A 1 126 ? -0.861 7.920 11.364 1.00 93.12 126 ASN A C 1
ATOM 1010 O O . ASN A 1 126 ? -1.931 7.814 11.965 1.00 93.12 126 ASN A O 1
ATOM 1014 N N . SER A 1 127 ? 0.188 8.585 11.846 1.00 86.81 127 SER A N 1
ATOM 1015 C CA . SER A 1 127 ? 0.254 9.204 13.177 1.00 86.81 127 SER A CA 1
ATOM 1016 C C . SER A 1 127 ? -0.722 10.369 13.398 1.00 86.81 127 SER A C 1
ATOM 1018 O O . SER A 1 127 ? -0.917 10.793 14.533 1.00 86.81 127 SER A O 1
ATOM 1020 N N . SER A 1 128 ? -1.337 10.906 12.338 1.00 84.06 128 SER A N 1
ATOM 1021 C CA . SER A 1 128 ? -2.294 12.023 12.414 1.00 84.06 128 SER A CA 1
ATOM 1022 C C . SER A 1 128 ? -3.763 11.579 12.405 1.00 84.06 128 SER A C 1
ATOM 1024 O O . SER A 1 128 ? -4.653 12.421 12.522 1.00 84.06 128 SER A O 1
ATOM 1026 N N . GLY A 1 129 ? -4.032 10.283 12.231 1.00 74.00 129 GLY A N 1
ATOM 1027 C CA . GLY A 1 129 ? -5.384 9.738 12.168 1.00 74.00 129 GLY A CA 1
ATOM 1028 C C . GLY A 1 129 ? -6.046 9.604 13.539 1.00 74.00 129 GLY A C 1
ATOM 1029 O O . GLY A 1 129 ? -5.402 9.649 14.581 1.00 74.00 129 GLY A O 1
ATOM 1030 N N . GLY A 1 130 ? -7.356 9.359 13.544 1.00 78.25 130 GLY A N 1
ATOM 1031 C CA . GLY A 1 130 ? -8.127 9.141 14.771 1.00 78.25 130 GLY A CA 1
ATOM 1032 C C . GLY A 1 130 ? -7.914 7.776 15.427 1.00 78.25 130 GLY A C 1
ATOM 1033 O O . GLY A 1 130 ? -8.803 7.346 16.132 1.00 78.25 130 GLY A O 1
ATOM 1034 N N . PHE A 1 131 ? -6.824 7.058 15.142 1.00 83.12 131 PHE A N 1
ATOM 1035 C CA . PHE A 1 131 ? -6.491 5.700 15.617 1.00 83.12 131 PHE A CA 1
ATOM 1036 C C . PHE A 1 131 ? -7.493 4.565 15.354 1.00 83.12 131 PHE A C 1
ATOM 1038 O O . PHE A 1 131 ? -7.095 3.412 15.444 1.00 83.12 131 PHE A O 1
ATOM 1045 N N . ALA A 1 132 ? -8.735 4.845 14.957 1.00 90.25 132 ALA A N 1
ATOM 1046 C CA . ALA A 1 132 ? -9.767 3.834 14.751 1.00 90.25 132 ALA A CA 1
ATOM 1047 C C . ALA A 1 132 ? -9.335 2.728 13.774 1.00 90.25 132 ALA A C 1
ATOM 1049 O O . ALA A 1 132 ? -8.727 2.989 12.728 1.00 90.25 132 ALA A O 1
ATOM 1050 N N . CYS A 1 133 ? -9.710 1.490 14.093 1.00 92.75 133 CYS A N 1
ATOM 1051 C CA . CYS A 1 133 ? -9.475 0.353 13.224 1.00 92.75 133 CYS A CA 1
ATOM 1052 C C . CYS A 1 133 ? -10.217 0.532 11.901 1.00 92.75 133 CYS A C 1
ATOM 1054 O O . CYS A 1 133 ? -11.447 0.558 11.865 1.00 92.75 133 CYS A O 1
ATOM 1056 N N . ARG A 1 134 ? -9.472 0.580 10.791 1.00 91.06 134 ARG A N 1
ATOM 1057 C CA . ARG A 1 134 ? -10.059 0.758 9.453 1.00 91.06 134 ARG A CA 1
ATOM 1058 C C . ARG A 1 134 ? -10.898 -0.434 8.987 1.00 91.06 134 ARG A C 1
ATOM 1060 O O . ARG A 1 134 ? -11.659 -0.272 8.046 1.00 91.06 134 ARG A O 1
ATOM 1067 N N . VAL A 1 135 ? -10.779 -1.586 9.656 1.00 92.56 135 VAL A N 1
ATOM 1068 C CA . VAL A 1 135 ? -11.475 -2.832 9.297 1.00 92.56 135 VAL A CA 1
ATOM 1069 C C . VAL A 1 135 ? -12.768 -3.030 10.089 1.00 92.56 135 VAL A C 1
ATOM 1071 O O . VAL A 1 135 ? -13.811 -3.296 9.501 1.00 92.56 135 VAL A O 1
ATOM 1074 N N . CYS A 1 136 ? -12.726 -2.915 11.423 1.00 93.25 136 CYS A N 1
ATOM 1075 C CA . CYS A 1 136 ? -13.899 -3.163 12.277 1.00 93.25 136 CYS A CA 1
ATOM 1076 C C . CYS A 1 136 ? -14.475 -1.913 12.955 1.00 93.25 136 CYS A C 1
ATOM 1078 O O . CYS A 1 136 ? -15.511 -2.012 13.605 1.00 93.25 136 CYS A O 1
ATOM 1080 N N . GLY A 1 137 ? -13.822 -0.754 12.829 1.00 90.94 137 GLY A N 1
ATOM 1081 C CA . GLY A 1 137 ? -14.266 0.508 13.427 1.00 90.94 137 GLY A CA 1
ATOM 1082 C C . GLY A 1 137 ? -14.014 0.647 14.931 1.00 90.94 137 GLY A C 1
ATOM 1083 O O . GLY A 1 137 ? -14.410 1.659 15.503 1.00 90.94 137 GLY A O 1
ATOM 1084 N N . GLU A 1 138 ? -13.366 -0.335 15.571 1.00 91.00 138 GLU A N 1
ATOM 1085 C CA . GLU A 1 138 ? -13.001 -0.261 16.993 1.00 91.00 138 GLU A CA 1
ATOM 1086 C C . GLU A 1 138 ? -12.123 0.964 17.262 1.00 91.00 138 GLU A C 1
ATOM 1088 O O . GLU A 1 138 ? -11.252 1.296 16.455 1.00 91.00 138 GLU A O 1
ATOM 1093 N N . HIS A 1 139 ? -12.347 1.629 18.393 1.00 88.25 139 HIS A N 1
ATOM 1094 C CA . HIS A 1 139 ? -11.622 2.838 18.751 1.00 88.25 139 HIS A CA 1
ATOM 1095 C C . HIS A 1 139 ? -11.500 2.978 20.272 1.00 88.25 139 HIS A C 1
ATOM 1097 O O . HIS A 1 139 ? -12.469 3.303 20.957 1.00 88.25 139 HIS A O 1
ATOM 1103 N N . ASP A 1 140 ? -10.278 2.820 20.775 1.00 83.62 140 ASP A N 1
ATOM 1104 C CA . ASP A 1 140 ? -9.895 3.078 22.169 1.00 83.62 140 ASP A CA 1
ATOM 1105 C C . ASP A 1 140 ? -8.532 3.786 22.205 1.00 83.62 140 ASP A C 1
ATOM 1107 O O . ASP A 1 140 ? -7.529 3.236 22.662 1.00 83.62 140 ASP A O 1
ATOM 1111 N N . GLY A 1 141 ? -8.457 4.965 21.570 1.00 81.50 141 GLY A N 1
ATOM 1112 C CA . GLY A 1 141 ? -7.177 5.642 21.336 1.00 81.50 141 GLY A CA 1
ATOM 1113 C C . GLY A 1 141 ? -6.190 4.713 20.625 1.00 81.50 141 GLY A C 1
ATOM 1114 O O . GLY A 1 141 ? -6.578 3.987 19.713 1.00 81.50 141 GLY A O 1
ATOM 1115 N N . ASP A 1 142 ? -4.937 4.678 21.067 1.00 77.88 142 ASP A N 1
ATOM 1116 C CA . ASP A 1 142 ? -3.915 3.740 20.591 1.00 77.88 142 ASP A CA 1
ATOM 1117 C C . ASP A 1 142 ? -3.883 2.403 21.363 1.00 77.88 142 ASP A C 1
ATOM 1119 O O . ASP A 1 142 ? -3.198 1.473 20.944 1.00 77.88 142 ASP A O 1
ATOM 1123 N N . HIS A 1 143 ? -4.656 2.240 22.443 1.00 82.50 143 HIS A N 1
ATOM 1124 C CA . HIS A 1 143 ? -4.599 1.047 23.305 1.00 82.50 143 HIS A CA 1
ATOM 1125 C C . HIS A 1 143 ? -5.068 -0.245 22.624 1.00 82.50 143 HIS A C 1
ATOM 1127 O O . HIS A 1 143 ? -4.684 -1.346 23.024 1.00 82.50 143 HIS A O 1
ATOM 1133 N N . HIS A 1 144 ? -5.900 -0.125 21.590 1.00 83.69 144 HIS A N 1
ATOM 1134 C CA . HIS A 1 144 ? -6.360 -1.261 20.794 1.00 83.69 144 HIS A CA 1
ATOM 1135 C C . HIS A 1 144 ? -5.371 -1.665 19.687 1.00 83.69 144 HIS A C 1
ATOM 1137 O O . HIS A 1 144 ? -5.618 -2.654 18.990 1.00 83.69 144 HIS A O 1
ATOM 1143 N N . LEU A 1 145 ? -4.269 -0.924 19.515 1.00 89.38 145 LEU A N 1
ATOM 1144 C CA . LEU A 1 145 ? -3.228 -1.225 18.539 1.00 89.38 145 LEU A CA 1
ATOM 1145 C C . LEU A 1 145 ? -2.237 -2.239 19.109 1.00 89.38 145 LEU A C 1
ATOM 1147 O O . LEU A 1 145 ? -1.667 -2.059 20.183 1.00 89.38 145 LEU A O 1
ATOM 1151 N N . GLN A 1 146 ? -2.002 -3.308 18.361 1.00 91.94 146 GLN A N 1
ATOM 1152 C CA . GLN A 1 146 ? -1.016 -4.338 18.667 1.00 91.94 146 GLN A CA 1
ATOM 1153 C C . GLN A 1 146 ? -0.033 -4.487 17.508 1.00 91.94 146 GLN A C 1
ATOM 1155 O O . GLN A 1 146 ? -0.336 -4.105 16.379 1.00 91.94 146 GLN A O 1
ATOM 1160 N N . ASN A 1 147 ? 1.1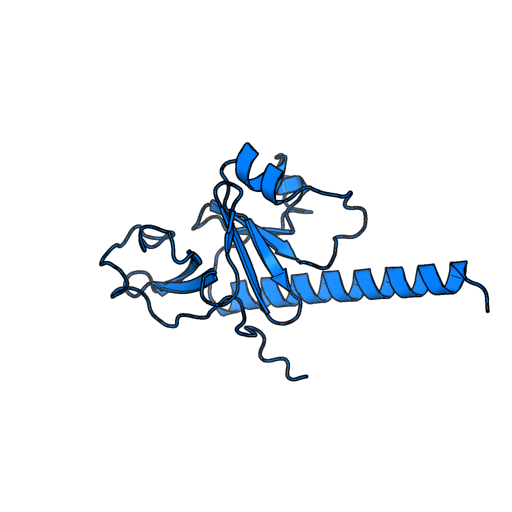47 -5.052 17.787 1.00 90.69 147 ASN A N 1
ATOM 1161 C CA . ASN A 1 147 ? 2.150 -5.402 16.773 1.00 90.69 147 ASN A CA 1
ATOM 1162 C C . ASN A 1 147 ? 2.426 -4.263 15.770 1.00 90.69 147 ASN A C 1
ATOM 1164 O O . ASN A 1 147 ? 2.385 -4.471 14.558 1.00 90.69 147 ASN A O 1
ATOM 1168 N N . VAL A 1 148 ? 2.646 -3.050 16.290 1.00 92.06 148 VAL A N 1
ATOM 1169 C CA . VAL A 1 148 ? 2.884 -1.850 15.478 1.00 92.06 148 VAL A CA 1
ATOM 1170 C C . VAL A 1 148 ? 4.238 -1.958 14.783 1.00 92.06 148 VAL A C 1
ATOM 1172 O O . VAL A 1 148 ? 5.263 -2.121 15.442 1.00 92.06 148 VAL A O 1
ATOM 1175 N N . MET A 1 149 ? 4.215 -1.843 13.458 1.00 93.50 149 MET A N 1
ATOM 1176 C CA . MET A 1 149 ? 5.384 -1.763 12.587 1.00 93.50 149 MET A CA 1
ATOM 1177 C C . MET A 1 149 ? 5.382 -0.403 11.889 1.00 93.50 149 MET A C 1
ATOM 1179 O O . MET A 1 149 ? 4.365 0.014 11.329 1.00 93.50 149 MET A O 1
ATOM 1183 N N . TYR A 1 150 ? 6.509 0.291 11.932 1.00 94.38 150 TYR A N 1
ATOM 1184 C CA . TYR A 1 150 ? 6.699 1.611 11.344 1.00 94.38 150 TYR A CA 1
ATOM 1185 C C . TYR A 1 150 ? 7.125 1.514 9.875 1.00 94.38 150 TYR A C 1
ATOM 1187 O O . TYR A 1 150 ? 7.582 0.480 9.395 1.00 94.38 150 TYR A O 1
ATOM 1195 N N . GLY A 1 151 ? 6.970 2.600 9.122 1.00 93.06 151 GLY A N 1
ATOM 1196 C CA . GLY A 1 151 ? 7.191 2.618 7.676 1.00 93.06 151 GLY A CA 1
ATOM 1197 C C . GLY A 1 151 ? 8.644 2.376 7.271 1.00 93.06 151 GLY A C 1
ATOM 1198 O O . GLY A 1 151 ? 8.926 2.033 6.123 1.00 93.06 151 GLY A O 1
ATOM 1199 N N . ASP A 1 152 ? 9.581 2.565 8.190 1.00 92.88 152 ASP A N 1
ATOM 1200 C CA . ASP A 1 152 ? 10.996 2.248 8.037 1.00 92.88 152 ASP A CA 1
ATOM 1201 C C . ASP A 1 152 ? 11.364 0.830 8.496 1.00 92.88 152 ASP A C 1
ATOM 1203 O O . ASP A 1 152 ? 12.462 0.371 8.157 1.00 92.88 152 ASP A O 1
ATOM 1207 N N . ASP A 1 153 ? 10.445 0.107 9.145 1.00 86.06 153 ASP A N 1
ATOM 1208 C CA . ASP A 1 153 ? 10.627 -1.299 9.487 1.00 86.06 153 ASP A CA 1
ATOM 1209 C C . ASP A 1 153 ? 10.592 -2.154 8.212 1.00 86.06 153 ASP A C 1
ATOM 1211 O O . ASP A 1 153 ? 9.687 -2.086 7.374 1.00 86.06 153 ASP A O 1
ATOM 1215 N N . GLY A 1 154 ? 11.621 -2.979 8.027 1.00 84.62 154 GLY A N 1
ATOM 1216 C CA . GLY A 1 154 ? 11.692 -3.909 6.906 1.00 84.62 154 GLY A CA 1
ATOM 1217 C C . GLY A 1 154 ? 10.800 -5.129 7.134 1.00 84.62 154 GLY A C 1
ATOM 1218 O O . GLY A 1 154 ? 11.261 -6.119 7.700 1.00 84.62 154 GLY A O 1
ATOM 1219 N N . LEU A 1 155 ? 9.550 -5.091 6.660 1.00 87.56 155 LEU A N 1
ATOM 1220 C CA . LEU A 1 155 ? 8.552 -6.152 6.897 1.00 87.56 155 LEU A CA 1
ATOM 1221 C C . LEU A 1 155 ? 8.931 -7.539 6.350 1.00 87.56 155 LEU A C 1
ATOM 1223 O O . LEU A 1 155 ? 8.379 -8.544 6.790 1.00 87.56 155 LEU A O 1
ATOM 1227 N N . PHE A 1 156 ? 9.844 -7.625 5.379 1.00 86.88 156 PHE A N 1
ATOM 1228 C CA . PHE A 1 156 ? 10.165 -8.898 4.718 1.00 86.88 156 PHE A CA 1
ATOM 1229 C C . PHE A 1 156 ? 11.365 -9.634 5.320 1.00 86.88 156 PHE A C 1
ATOM 1231 O O . PHE A 1 156 ? 11.700 -10.718 4.847 1.00 86.88 156 PHE A O 1
ATOM 1238 N N . GLY A 1 157 ? 12.043 -9.062 6.324 1.00 63.69 157 GLY A N 1
ATOM 1239 C CA . GLY A 1 157 ? 13.201 -9.700 6.964 1.00 63.69 157 GLY A CA 1
ATOM 1240 C C . GLY A 1 157 ? 14.379 -10.002 6.021 1.00 63.69 157 GLY A C 1
ATOM 1241 O O . GLY A 1 157 ? 15.259 -10.785 6.375 1.00 63.69 157 GLY A O 1
ATOM 1242 N N . LEU A 1 158 ? 14.406 -9.409 4.822 1.00 53.25 158 LEU A N 1
ATOM 1243 C CA . LEU A 1 158 ? 15.516 -9.527 3.878 1.00 53.25 158 LEU A CA 1
ATOM 1244 C C . LEU A 1 158 ? 16.678 -8.671 4.403 1.00 53.25 158 LEU A C 1
ATOM 1246 O O . LEU A 1 158 ? 16.637 -7.447 4.298 1.00 53.25 158 LEU A O 1
ATOM 1250 N N . GLN A 1 159 ? 17.668 -9.317 5.027 1.00 38.56 159 GLN A N 1
ATOM 1251 C CA . GLN A 1 159 ? 18.915 -8.671 5.450 1.00 38.56 159 GLN A CA 1
ATOM 1252 C C . GLN A 1 159 ? 19.712 -8.178 4.229 1.00 38.56 159 GLN A C 1
ATOM 1254 O O . GLN A 1 159 ? 19.656 -8.799 3.166 1.00 38.56 159 GLN A O 1
ATOM 1259 N N . GLU A 1 160 ? 20.405 -7.047 4.407 1.00 42.97 160 GLU A N 1
ATOM 1260 C CA . GLU A 1 160 ? 21.317 -6.423 3.430 1.00 42.97 160 GLU A CA 1
ATOM 1261 C C . GLU A 1 160 ? 22.497 -7.321 3.031 1.00 42.97 160 GLU A C 1
ATOM 1263 O O . GLU A 1 160 ? 23.020 -8.054 3.905 1.00 42.97 160 GLU A O 1
#